Protein AF-A0A9P6CYE8-F1 (afdb_monomer)

Structure (mmCIF, N/CA/C/O backbone):
data_AF-A0A9P6CYE8-F1
#
_entry.id   AF-A0A9P6CYE8-F1
#
loop_
_atom_site.group_PDB
_atom_site.id
_atom_site.type_symbol
_atom_site.label_atom_id
_atom_site.label_alt_id
_atom_site.label_comp_id
_atom_site.label_asym_id
_atom_site.label_entity_id
_atom_site.label_seq_id
_atom_site.pdbx_PDB_ins_code
_atom_site.Cartn_x
_atom_site.Cartn_y
_atom_site.Cartn_z
_atom_site.occupancy
_atom_site.B_iso_or_equiv
_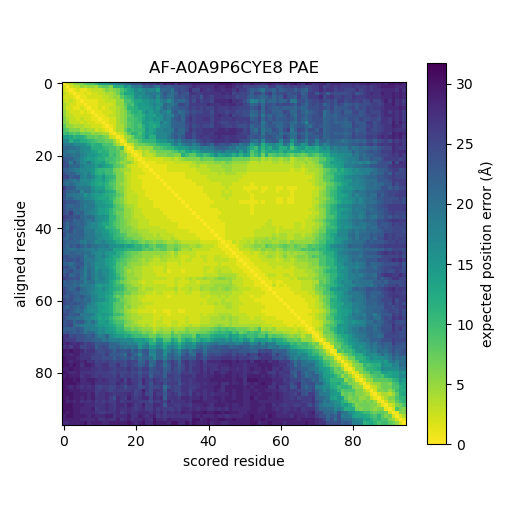atom_site.auth_seq_id
_atom_site.auth_comp_id
_atom_site.auth_asym_id
_atom_site.auth_atom_id
_atom_site.pdbx_PDB_model_num
ATOM 1 N N . GLU A 1 1 ? -32.137 -13.611 30.271 1.00 56.00 1 GLU A N 1
ATOM 2 C CA . GLU A 1 1 ? -31.784 -12.184 30.053 1.00 56.00 1 GLU A CA 1
ATOM 3 C C . GLU A 1 1 ? -30.286 -11.895 29.942 1.00 56.00 1 GLU A C 1
ATOM 5 O O . GLU A 1 1 ? -29.911 -11.131 29.058 1.00 56.00 1 GLU A O 1
ATOM 10 N N . ALA A 1 2 ? -29.421 -12.528 30.745 1.00 70.12 2 ALA A N 1
ATOM 11 C CA . ALA A 1 2 ? -27.970 -12.278 30.759 1.00 70.12 2 ALA A CA 1
ATOM 12 C C . ALA A 1 2 ? -27.265 -12.388 29.386 1.00 70.12 2 ALA A C 1
ATOM 14 O O . ALA A 1 2 ? -26.413 -11.565 29.060 1.00 70.12 2 ALA A O 1
ATOM 15 N N . HIS A 1 3 ? -27.664 -13.341 28.536 1.00 64.62 3 HIS A N 1
ATOM 16 C CA . HIS A 1 3 ? -27.075 -13.510 27.200 1.00 64.62 3 HIS A CA 1
ATOM 17 C C . HIS A 1 3 ? -27.323 -12.299 26.282 1.00 64.62 3 HIS A C 1
ATOM 19 O O . HIS A 1 3 ? -26.423 -11.874 25.555 1.00 64.62 3 HIS A O 1
ATOM 25 N N . ARG A 1 4 ? -28.525 -11.709 26.319 1.00 68.19 4 ARG A N 1
ATOM 26 C CA . ARG A 1 4 ? -28.851 -10.533 25.493 1.00 68.19 4 ARG A CA 1
ATOM 27 C C . ARG A 1 4 ? -28.059 -9.307 25.940 1.00 68.19 4 ARG A C 1
ATOM 29 O O . ARG A 1 4 ? -27.609 -8.537 25.099 1.00 68.19 4 ARG A O 1
ATOM 36 N N . ASN A 1 5 ? -27.831 -9.167 27.245 1.00 76.62 5 ASN A N 1
ATOM 37 C CA . ASN A 1 5 ? -26.982 -8.104 27.778 1.00 76.62 5 ASN A CA 1
ATOM 38 C C . ASN A 1 5 ? -25.509 -8.303 27.401 1.00 76.62 5 ASN A C 1
ATOM 40 O O . ASN A 1 5 ? -24.856 -7.326 27.048 1.00 76.62 5 ASN A O 1
ATOM 44 N N . ARG A 1 6 ? -25.011 -9.549 27.375 1.00 73.94 6 ARG A N 1
ATOM 45 C CA . ARG A 1 6 ? -23.650 -9.858 26.904 1.00 73.94 6 ARG A CA 1
ATOM 46 C C . ARG A 1 6 ? -23.437 -9.439 25.449 1.00 73.94 6 ARG A C 1
ATOM 48 O O . ARG A 1 6 ? -22.458 -8.765 25.155 1.00 73.94 6 ARG A O 1
ATOM 55 N N . LEU A 1 7 ? -24.368 -9.794 24.561 1.00 69.69 7 LEU A N 1
ATOM 56 C CA . LEU A 1 7 ? -24.286 -9.443 23.137 1.00 69.69 7 LEU A CA 1
ATOM 57 C C . LEU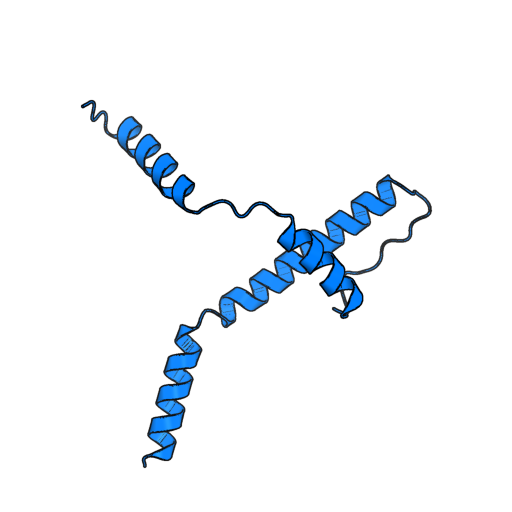 A 1 7 ? -24.319 -7.926 22.916 1.00 69.69 7 LEU A C 1
ATOM 59 O O . LEU A 1 7 ? -23.486 -7.401 22.188 1.00 69.69 7 LEU A O 1
ATOM 63 N N . LYS A 1 8 ? -25.202 -7.208 23.620 1.00 74.12 8 LYS A N 1
ATOM 64 C CA . LYS A 1 8 ? -25.254 -5.738 23.559 1.00 74.12 8 LYS A CA 1
ATOM 65 C C . LYS A 1 8 ? -23.981 -5.071 24.086 1.00 74.12 8 LYS A C 1
ATOM 67 O O . LYS A 1 8 ? -23.619 -3.998 23.613 1.00 74.12 8 LYS A O 1
ATOM 72 N N . LEU A 1 9 ? -23.318 -5.666 25.081 1.00 71.0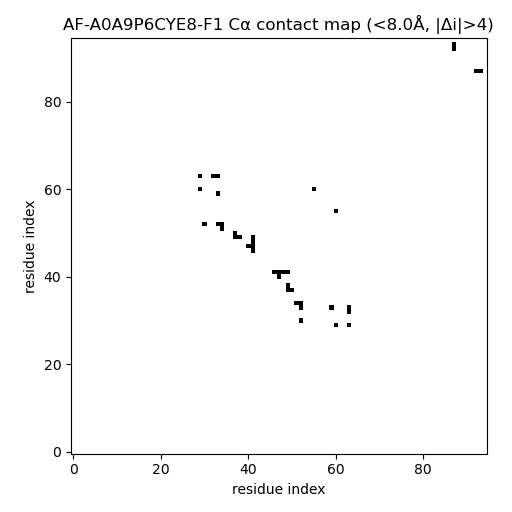0 9 LEU A N 1
ATOM 73 C CA . LEU A 1 9 ? -22.035 -5.166 25.578 1.00 71.00 9 LEU A CA 1
ATOM 74 C C . LEU A 1 9 ? -20.922 -5.388 24.548 1.00 71.00 9 LEU A C 1
ATOM 76 O O . LEU A 1 9 ? -20.090 -4.509 24.357 1.00 71.00 9 LEU A O 1
ATOM 80 N N . GLN A 1 10 ? -20.945 -6.535 23.869 1.00 64.50 10 GLN A N 1
ATOM 81 C CA . GLN A 1 10 ? -19.972 -6.890 22.843 1.00 64.50 10 GLN A CA 1
ATOM 82 C C . GLN A 1 10 ? -20.113 -6.011 21.596 1.00 64.50 10 GLN A C 1
ATOM 84 O O . GLN A 1 10 ? -19.136 -5.405 21.182 1.00 64.50 10 GLN A O 1
ATOM 89 N N . GLU A 1 11 ? -21.334 -5.790 21.100 1.00 64.81 11 GLU A N 1
ATOM 90 C CA . GLU A 1 11 ? -21.592 -4.835 20.010 1.00 64.81 11 GLU A CA 1
ATOM 91 C C . GLU A 1 11 ? -21.151 -3.407 20.359 1.00 64.81 11 GLU A C 1
ATOM 93 O O . GLU A 1 11 ? -20.621 -2.696 19.508 1.00 64.81 11 GLU A O 1
ATOM 98 N N . LYS A 1 12 ? -21.337 -2.972 21.613 1.00 63.72 12 LYS A N 1
ATOM 99 C CA . LYS A 1 12 ? -20.841 -1.667 22.082 1.00 63.72 12 LYS A CA 1
ATOM 100 C C . LYS A 1 12 ? -19.315 -1.615 22.155 1.00 63.72 12 LYS A C 1
ATOM 102 O O . LYS A 1 12 ? -18.740 -0.577 21.843 1.00 63.72 12 LYS A O 1
ATOM 107 N N . GLN A 1 13 ? -18.668 -2.705 22.566 1.00 61.31 13 GLN A N 1
ATOM 108 C CA . GLN A 1 13 ? -17.208 -2.805 22.573 1.00 61.31 13 GLN A CA 1
ATOM 109 C C . GLN A 1 13 ? -16.633 -2.857 21.157 1.00 61.31 13 GLN A C 1
ATOM 111 O O . GLN A 1 13 ? -15.568 -2.297 20.927 1.00 61.31 13 GLN A O 1
ATOM 116 N N . ASP A 1 14 ? -17.329 -3.479 20.210 1.00 58.91 14 ASP A N 1
ATOM 117 C CA . ASP A 1 14 ? -16.870 -3.607 18.829 1.00 58.91 14 ASP A CA 1
ATOM 118 C C . ASP A 1 14 ? -17.106 -2.318 18.023 1.00 58.91 14 ASP A C 1
ATOM 120 O O . ASP A 1 14 ? -16.204 -1.885 17.307 1.00 58.91 14 ASP A O 1
ATOM 124 N N . LYS A 1 15 ? -18.217 -1.599 18.258 1.00 59.47 15 LYS A N 1
ATOM 125 C CA . LYS A 1 15 ? -18.460 -0.249 17.702 1.00 59.47 15 LYS A CA 1
ATOM 126 C C . LYS A 1 15 ? -17.427 0.805 18.119 1.00 59.47 15 LYS A C 1
ATOM 128 O O . LYS A 1 15 ? -17.301 1.829 17.459 1.00 59.47 15 LYS A O 1
ATOM 133 N N . GLY A 1 16 ? -16.706 0.582 19.217 1.00 56.34 16 GLY A N 1
ATOM 134 C CA . GLY A 1 16 ? -15.688 1.501 19.735 1.00 56.34 16 GLY A CA 1
ATOM 135 C C . GLY A 1 16 ? -14.262 1.235 19.243 1.00 56.34 16 GLY A C 1
ATOM 136 O O . GLY A 1 16 ? -13.360 1.985 19.606 1.00 56.34 16 GLY A O 1
ATOM 137 N N . LYS A 1 17 ? -14.019 0.178 18.452 1.00 59.34 17 LYS A N 1
ATOM 138 C CA . LYS A 1 17 ? -12.653 -0.271 18.117 1.00 59.34 17 LYS A CA 1
ATOM 139 C C . LYS A 1 17 ? -12.023 0.403 16.894 1.00 59.34 17 LYS A C 1
ATOM 141 O O . LYS A 1 17 ? -10.875 0.105 16.584 1.00 59.34 17 LYS A O 1
ATOM 146 N N . GLY A 1 18 ? -12.727 1.300 16.197 1.00 62.00 18 GLY A N 1
ATOM 147 C CA . GLY A 1 18 ? -12.177 2.042 15.046 1.00 62.00 18 GLY A CA 1
ATOM 148 C C . GLY A 1 18 ? -11.769 1.163 13.853 1.00 62.00 18 GLY A C 1
ATOM 149 O O . GLY A 1 18 ? -11.182 1.649 12.890 1.00 62.00 18 GLY A O 1
ATOM 150 N N . THR A 1 19 ? -12.084 -0.132 13.900 1.00 64.12 19 THR A N 1
ATOM 151 C CA . THR A 1 19 ? -11.758 -1.128 12.876 1.00 64.12 19 THR A CA 1
ATOM 152 C C . THR A 1 19 ? -12.501 -0.863 11.572 1.00 64.12 19 THR A C 1
ATOM 154 O O . THR A 1 19 ? -11.922 -1.024 10.501 1.00 64.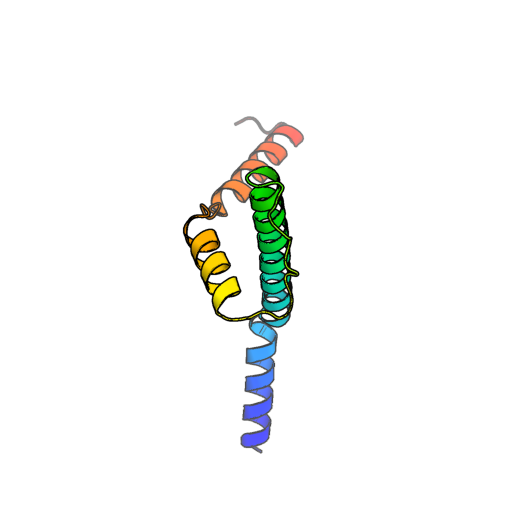12 19 THR A O 1
ATOM 157 N N . GLU A 1 20 ? -13.743 -0.383 11.654 1.00 65.81 20 GLU A N 1
ATOM 158 C CA . GLU A 1 20 ? -14.557 0.007 10.494 1.00 65.81 20 GLU A CA 1
ATOM 159 C C . GLU A 1 20 ? -13.907 1.121 9.661 1.00 65.81 20 GLU A C 1
ATOM 161 O O . GLU A 1 20 ? -14.049 1.132 8.443 1.00 65.81 20 GLU A O 1
ATOM 166 N N . GLU A 1 21 ? -13.142 2.020 10.286 1.00 71.19 21 GLU A N 1
ATOM 167 C CA . GLU A 1 21 ? -12.396 3.071 9.584 1.00 71.19 21 GLU A CA 1
ATOM 168 C C . GLU A 1 21 ? -10.969 2.624 9.222 1.00 71.19 21 GLU A C 1
ATOM 170 O O . GLU A 1 21 ? -10.428 2.983 8.171 1.00 71.19 21 GLU A O 1
ATOM 175 N N . ALA A 1 22 ? -10.350 1.805 10.076 1.00 75.31 22 ALA A N 1
ATOM 176 C CA . ALA A 1 22 ? -8.985 1.335 9.882 1.00 75.31 22 ALA A CA 1
ATOM 177 C C . ALA A 1 22 ? -8.862 0.365 8.699 1.00 75.31 22 ALA A C 1
ATOM 179 O O . ALA A 1 22 ? -7.936 0.502 7.901 1.00 75.31 22 ALA A O 1
ATOM 180 N N . TYR A 1 23 ? -9.787 -0.588 8.532 1.00 81.31 23 TYR A N 1
ATOM 181 C CA . TYR A 1 23 ? -9.694 -1.571 7.447 1.00 81.31 23 TYR A CA 1
ATOM 182 C C . TYR A 1 23 ? -9.729 -0.932 6.049 1.00 81.31 23 TYR A C 1
ATOM 184 O O . TYR A 1 23 ? -8.818 -1.215 5.266 1.00 81.31 23 TYR A O 1
ATOM 192 N N . PRO A 1 24 ? -10.674 -0.025 5.720 1.00 86.38 24 PRO A N 1
ATOM 193 C CA . PRO A 1 24 ? -10.647 0.694 4.447 1.00 86.38 24 PRO A CA 1
ATOM 194 C C . PRO A 1 24 ? -9.351 1.477 4.234 1.00 86.38 24 PRO A C 1
ATOM 196 O O . PRO A 1 24 ? -8.811 1.492 3.129 1.00 86.38 24 PRO A O 1
ATOM 199 N N . ARG A 1 25 ? -8.814 2.089 5.298 1.00 85.75 25 ARG A N 1
ATOM 200 C CA . ARG A 1 25 ? -7.544 2.820 5.242 1.00 85.75 25 ARG A CA 1
ATOM 201 C C . ARG A 1 25 ? -6.373 1.899 4.898 1.00 85.75 25 ARG A C 1
ATOM 203 O O . ARG A 1 25 ? -5.572 2.243 4.038 1.00 85.75 25 ARG A O 1
ATOM 210 N N . HIS A 1 26 ? -6.281 0.727 5.524 1.00 88.12 26 HIS A N 1
ATOM 211 C CA . HIS A 1 26 ? -5.220 -0.241 5.233 1.00 88.12 26 HIS A CA 1
ATOM 212 C C . HIS A 1 26 ? -5.305 -0.783 3.805 1.00 88.12 26 HIS A C 1
ATOM 214 O O . HIS A 1 26 ? -4.280 -0.878 3.134 1.00 88.12 26 HIS A O 1
ATOM 220 N N . VAL A 1 27 ? -6.515 -1.075 3.315 1.00 89.62 27 VAL A N 1
ATOM 221 C CA . VAL A 1 27 ? -6.720 -1.508 1.925 1.00 89.62 27 VAL A CA 1
ATOM 222 C C . VAL A 1 27 ? -6.304 -0.410 0.949 1.00 89.62 27 VAL A C 1
ATOM 224 O O . VAL A 1 27 ? -5.582 -0.689 -0.005 1.00 89.62 27 VAL A O 1
ATOM 227 N N . LYS A 1 28 ? -6.694 0.844 1.208 1.00 91.50 28 LYS A N 1
ATOM 228 C CA . LYS A 1 28 ? -6.287 1.991 0.391 1.00 91.50 28 LYS A CA 1
ATOM 229 C C . LYS A 1 28 ? -4.763 2.129 0.336 1.00 91.50 28 LYS A C 1
ATOM 231 O O . LYS A 1 28 ? -4.210 2.200 -0.756 1.00 91.50 28 LYS A O 1
ATOM 236 N N . ASN A 1 29 ? -4.094 2.089 1.488 1.00 91.38 29 ASN A N 1
ATOM 237 C CA . ASN A 1 29 ? -2.635 2.191 1.562 1.00 91.38 29 ASN A CA 1
ATOM 238 C C . ASN A 1 29 ? -1.940 1.056 0.795 1.00 91.38 29 ASN A C 1
ATOM 240 O O . ASN A 1 29 ? -0.962 1.305 0.099 1.00 91.38 29 ASN A O 1
ATOM 244 N N . TYR A 1 30 ? -2.453 -0.174 0.895 1.00 94.50 30 TYR A N 1
ATOM 245 C CA . TYR A 1 30 ? -1.935 -1.312 0.135 1.00 94.50 30 TYR A CA 1
ATOM 246 C C . TYR A 1 30 ? -2.059 -1.090 -1.380 1.00 94.50 30 TYR A C 1
ATOM 248 O O . TYR A 1 30 ? -1.101 -1.329 -2.110 1.00 94.50 30 TYR A O 1
ATOM 256 N N . VAL A 1 31 ? -3.216 -0.616 -1.859 1.00 94.81 31 VAL A N 1
ATOM 257 C CA . VAL A 1 31 ? -3.438 -0.365 -3.294 1.00 94.81 31 VAL A CA 1
ATOM 258 C C . VAL A 1 31 ? -2.523 0.747 -3.808 1.00 94.81 31 VAL A C 1
ATOM 260 O O . VAL A 1 31 ? -1.937 0.604 -4.879 1.00 94.81 31 VAL A O 1
ATOM 263 N N . GLU A 1 32 ? -2.376 1.832 -3.047 1.00 94.00 32 GLU A N 1
ATOM 264 C CA . GLU A 1 32 ? -1.470 2.935 -3.385 1.00 94.00 32 GLU A CA 1
ATOM 265 C C . GLU A 1 32 ? -0.016 2.457 -3.457 1.00 94.00 32 GLU A C 1
ATOM 267 O O . GLU A 1 32 ? 0.639 2.668 -4.477 1.00 94.00 32 GLU A O 1
ATOM 272 N N . PHE A 1 33 ? 0.452 1.734 -2.433 1.00 94.81 33 PHE A N 1
ATOM 273 C CA . PHE A 1 33 ? 1.777 1.113 -2.428 1.00 94.81 33 PHE A CA 1
ATOM 274 C C . PHE A 1 33 ? 1.988 0.213 -3.648 1.00 94.81 33 PHE A C 1
ATOM 276 O O . PHE A 1 33 ? 3.005 0.329 -4.330 1.00 94.81 33 PHE A O 1
ATOM 283 N N . TRP A 1 34 ? 1.025 -0.667 -3.938 1.00 95.88 34 TRP A N 1
ATOM 284 C CA . TRP A 1 34 ? 1.153 -1.622 -5.031 1.00 95.88 34 TRP A CA 1
ATOM 285 C C . TRP A 1 34 ? 1.288 -0.907 -6.371 1.00 95.88 34 TRP A C 1
ATOM 287 O O . TRP A 1 34 ? 2.173 -1.234 -7.153 1.00 95.88 34 TRP A O 1
ATOM 297 N N . ASN A 1 35 ? 0.454 0.102 -6.627 1.00 94.81 35 ASN A N 1
ATOM 298 C CA . ASN A 1 35 ? 0.526 0.863 -7.869 1.00 94.81 35 ASN A CA 1
ATOM 299 C C . ASN A 1 35 ? 1.890 1.539 -8.032 1.00 94.81 35 ASN A C 1
ATOM 301 O O . ASN A 1 35 ? 2.497 1.385 -9.088 1.00 94.81 35 ASN A O 1
ATOM 305 N N . SER A 1 36 ? 2.397 2.191 -6.981 1.00 93.81 36 SER A N 1
ATOM 306 C CA . SER A 1 36 ? 3.716 2.828 -7.006 1.00 93.81 36 SER A CA 1
ATOM 307 C C . SER A 1 36 ? 4.862 1.831 -7.197 1.00 93.81 36 SER A C 1
ATOM 309 O O . SER A 1 36 ? 5.790 2.120 -7.946 1.00 93.81 36 SER A O 1
ATOM 311 N N . ASP A 1 37 ? 4.812 0.648 -6.575 1.00 94.06 37 ASP A N 1
ATOM 312 C CA . ASP A 1 37 ? 5.830 -0.389 -6.799 1.00 94.06 37 ASP A CA 1
ATOM 313 C C . ASP A 1 37 ? 5.788 -0.928 -8.237 1.00 94.06 37 ASP A C 1
ATOM 315 O O . ASP A 1 37 ? 6.834 -1.129 -8.849 1.00 94.06 37 ASP A O 1
ATOM 319 N N . GLN A 1 38 ? 4.594 -1.124 -8.806 1.00 94.75 38 GLN A N 1
ATOM 320 C CA . GLN A 1 38 ? 4.451 -1.555 -10.200 1.00 94.75 38 GLN A CA 1
ATOM 321 C C . GLN A 1 38 ? 4.922 -0.488 -11.195 1.00 94.75 38 GLN A C 1
ATOM 323 O O . GLN A 1 38 ? 5.520 -0.848 -12.205 1.00 94.75 38 GLN A O 1
ATOM 328 N N . ASP A 1 39 ? 4.661 0.793 -10.919 1.00 94.12 39 ASP A N 1
ATOM 329 C CA . ASP A 1 39 ? 5.151 1.907 -11.739 1.00 94.12 39 ASP A CA 1
ATOM 330 C C . ASP A 1 39 ? 6.683 1.963 -11.699 1.00 94.12 39 ASP A C 1
ATOM 332 O O . ASP A 1 39 ? 7.321 1.937 -12.748 1.00 94.12 39 ASP A O 1
ATOM 336 N N . ARG A 1 40 ? 7.284 1.889 -10.503 1.00 94.44 40 ARG A N 1
ATOM 337 C CA . ARG A 1 40 ? 8.744 1.849 -10.329 1.00 94.44 40 ARG A CA 1
ATOM 338 C C . ARG A 1 40 ? 9.391 0.686 -11.090 1.00 94.44 40 ARG A C 1
ATOM 340 O O . ARG A 1 40 ? 10.400 0.873 -11.760 1.00 94.44 40 ARG A O 1
ATOM 347 N N . ARG A 1 41 ? 8.814 -0.519 -11.019 1.00 94.06 41 ARG A N 1
ATOM 348 C CA . ARG A 1 41 ? 9.336 -1.690 -11.750 1.00 94.06 41 ARG A CA 1
ATOM 349 C C . ARG A 1 41 ? 9.227 -1.535 -13.264 1.00 94.06 41 ARG A C 1
ATOM 351 O O . ARG A 1 41 ? 10.123 -1.980 -13.967 1.00 94.06 41 ARG A O 1
ATOM 358 N N . ALA A 1 42 ? 8.155 -0.916 -13.756 1.00 93.88 42 ALA A N 1
ATOM 359 C CA . ALA A 1 42 ? 7.987 -0.640 -15.181 1.00 93.88 42 ALA A CA 1
ATOM 360 C C . ALA A 1 42 ? 8.943 0.457 -15.688 1.00 93.88 42 ALA A C 1
ATOM 362 O O . ALA A 1 42 ? 9.341 0.431 -16.850 1.00 93.88 42 ALA A O 1
ATOM 363 N N . GLU A 1 43 ? 9.322 1.410 -14.830 1.00 93.75 43 GLU A N 1
ATOM 364 C CA . GLU A 1 43 ? 10.360 2.403 -15.135 1.00 93.75 43 GLU A CA 1
ATOM 365 C C . GLU A 1 43 ? 11.760 1.775 -15.189 1.00 93.75 43 GLU A C 1
ATOM 367 O O . GLU A 1 43 ? 12.551 2.109 -16.070 1.00 93.75 43 GLU A O 1
ATOM 372 N N . GLU A 1 44 ? 12.066 0.862 -14.264 1.00 95.19 44 GLU A N 1
ATOM 373 C CA . GLU A 1 44 ? 13.353 0.156 -14.206 1.00 95.19 44 GLU A CA 1
ATOM 374 C C . GLU A 1 44 ? 13.511 -0.875 -15.334 1.00 95.19 44 GLU A C 1
ATOM 376 O O . GLU A 1 44 ? 14.604 -1.035 -15.880 1.00 95.19 44 GLU A O 1
ATOM 381 N N . ASP A 1 45 ? 12.426 -1.559 -15.700 1.00 94.38 45 ASP A N 1
ATOM 382 C CA . ASP A 1 45 ? 12.388 -2.564 -16.757 1.00 94.38 45 ASP A CA 1
ATOM 383 C C . ASP A 1 45 ? 11.180 -2.328 -17.683 1.00 94.38 45 ASP A C 1
ATOM 385 O O . ASP A 1 45 ? 10.054 -2.710 -17.352 1.00 94.38 45 ASP A O 1
ATOM 389 N N . PRO A 1 46 ? 11.394 -1.770 -18.890 1.00 90.81 46 PRO A N 1
ATOM 390 C CA . PRO A 1 46 ? 10.325 -1.547 -19.864 1.00 90.81 46 PRO A CA 1
ATOM 391 C C . PRO A 1 46 ? 9.620 -2.823 -20.351 1.00 90.81 46 PRO A C 1
ATOM 393 O O . PRO A 1 46 ? 8.553 -2.734 -20.960 1.00 90.81 46 PRO A O 1
ATOM 396 N N . SER A 1 47 ? 10.205 -4.007 -20.133 1.00 93.12 47 SER A N 1
ATOM 397 C CA . SER A 1 47 ? 9.577 -5.294 -20.450 1.00 93.12 47 SER A CA 1
ATOM 398 C C . SER A 1 47 ? 8.674 -5.817 -19.326 1.00 93.12 47 SER A C 1
ATOM 400 O O . SER A 1 47 ? 7.931 -6.785 -19.523 1.00 93.12 47 SER A O 1
ATOM 402 N N . PHE A 1 48 ? 8.688 -5.162 -18.161 1.00 93.25 48 PHE A N 1
ATOM 403 C CA . PHE A 1 48 ? 7.887 -5.539 -17.011 1.00 93.25 48 PHE A CA 1
ATOM 404 C C . PHE A 1 48 ? 6.397 -5.269 -17.251 1.00 93.25 48 PHE A C 1
ATOM 406 O O . PHE A 1 48 ? 5.952 -4.140 -17.470 1.00 93.25 48 PHE A O 1
ATOM 413 N N . VAL A 1 49 ? 5.589 -6.324 -17.149 1.00 93.44 49 VAL A N 1
ATOM 414 C CA . VAL A 1 49 ? 4.132 -6.221 -17.262 1.00 93.44 49 VAL A CA 1
ATOM 415 C C . VAL A 1 49 ? 3.537 -5.936 -15.889 1.00 93.44 49 VAL A C 1
ATOM 417 O O . VAL A 1 49 ? 3.618 -6.756 -14.974 1.00 93.44 49 VAL A O 1
ATOM 420 N N . ARG A 1 50 ? 2.879 -4.781 -15.761 1.00 93.31 50 ARG A N 1
ATOM 421 C CA . ARG A 1 50 ? 2.186 -4.390 -14.530 1.00 93.31 50 ARG A CA 1
ATOM 422 C C . ARG A 1 50 ? 1.110 -5.400 -14.155 1.00 93.31 50 ARG A C 1
ATOM 424 O O . ARG A 1 50 ? 0.290 -5.803 -14.978 1.00 93.31 50 ARG A O 1
ATOM 431 N N . THR A 1 51 ? 1.056 -5.727 -12.871 1.00 93.00 51 THR A N 1
ATOM 432 C CA . THR A 1 51 ? 0.037 -6.613 -12.306 1.00 93.00 51 THR A CA 1
ATOM 433 C C . THR A 1 51 ? -0.958 -5.834 -11.442 1.00 93.00 51 THR A C 1
ATOM 435 O O . THR A 1 51 ? -0.562 -4.931 -10.699 1.00 93.00 51 THR A O 1
ATOM 438 N N . PRO A 1 52 ? -2.262 -6.163 -11.492 1.00 93.06 52 PRO A N 1
ATOM 439 C CA . PRO A 1 52 ? -3.265 -5.473 -10.688 1.00 93.06 52 PRO A CA 1
ATOM 440 C C . PRO A 1 52 ? -3.087 -5.759 -9.188 1.00 93.06 52 PRO A C 1
ATOM 442 O O . PRO A 1 52 ? -2.666 -6.848 -8.789 1.00 93.06 52 PRO A O 1
ATOM 445 N N . ALA A 1 53 ? -3.466 -4.798 -8.340 1.00 91.31 53 ALA A N 1
ATOM 446 C CA . ALA A 1 53 ? -3.391 -4.930 -6.879 1.00 91.31 53 ALA A CA 1
ATOM 447 C C . ALA A 1 53 ? -4.310 -6.033 -6.326 1.00 91.31 53 ALA A C 1
ATOM 449 O O . ALA A 1 53 ? -3.987 -6.671 -5.321 1.00 91.31 53 ALA A O 1
ATOM 450 N N . HIS A 1 54 ? -5.428 -6.290 -7.009 1.00 92.25 54 HIS A N 1
ATOM 451 C CA . HIS A 1 54 ? -6.362 -7.369 -6.702 1.00 92.25 54 HIS A CA 1
ATOM 452 C C . HIS A 1 54 ? -6.110 -8.597 -7.597 1.00 92.25 54 HIS A C 1
ATOM 454 O O . HIS A 1 54 ? -5.737 -8.428 -8.757 1.00 92.25 54 HIS A O 1
ATOM 460 N N . PRO A 1 55 ? -6.328 -9.827 -7.098 1.00 94.75 55 PRO A N 1
ATOM 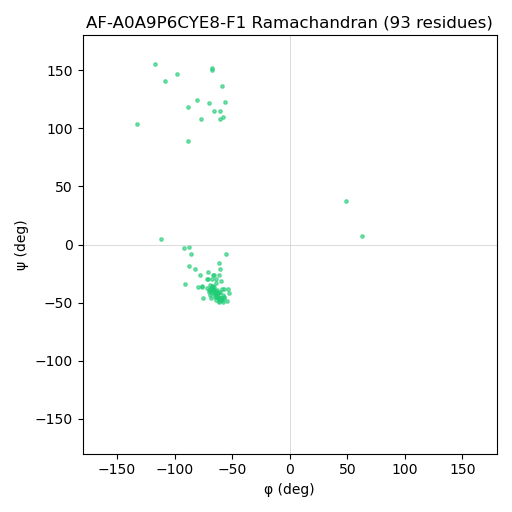461 C CA . PRO A 1 55 ? -6.723 -10.166 -5.728 1.00 94.75 55 PRO A CA 1
ATOM 462 C C . PRO A 1 55 ? -5.616 -9.868 -4.702 1.00 94.75 55 PRO A C 1
ATOM 464 O O . PRO A 1 55 ? -4.428 -9.883 -5.034 1.00 94.75 55 PRO A O 1
ATOM 467 N N . ILE A 1 56 ? -6.031 -9.586 -3.461 1.00 89.69 56 ILE A N 1
ATOM 468 C CA . ILE A 1 56 ? -5.118 -9.412 -2.325 1.00 89.69 56 ILE A CA 1
ATOM 469 C C . ILE A 1 56 ? -4.678 -10.810 -1.892 1.00 89.69 56 ILE A C 1
ATOM 471 O O . ILE A 1 56 ? -5.475 -11.572 -1.348 1.00 89.69 56 ILE A O 1
ATOM 475 N N . ILE A 1 57 ? -3.425 -11.148 -2.179 1.00 94.31 57 ILE A N 1
ATOM 476 C CA . ILE A 1 57 ? -2.819 -12.447 -1.863 1.00 94.31 57 ILE A CA 1
ATOM 477 C C . ILE A 1 57 ? -1.659 -12.259 -0.888 1.00 94.31 57 ILE A C 1
ATOM 479 O O . ILE A 1 57 ? -1.048 -11.189 -0.848 1.00 94.31 57 ILE A O 1
ATOM 483 N N . GLY A 1 58 ? -1.341 -13.310 -0.128 1.00 93.62 58 GLY A N 1
ATOM 484 C CA . GLY A 1 58 ? -0.318 -13.264 0.921 1.00 93.62 58 GLY A CA 1
ATOM 485 C C . GLY A 1 58 ? 1.030 -12.735 0.432 1.00 93.62 58 GLY A C 1
ATOM 486 O O . GLY A 1 58 ? 1.612 -11.882 1.084 1.00 93.62 58 GLY A O 1
ATOM 487 N N . GLU A 1 59 ? 1.475 -13.148 -0.756 1.00 93.31 59 GLU A N 1
ATOM 488 C CA . GLU A 1 59 ? 2.751 -12.717 -1.346 1.00 93.31 59 GLU A CA 1
ATOM 489 C C . GLU A 1 59 ? 2.839 -11.195 -1.535 1.00 93.31 59 GLU A C 1
ATOM 491 O O . GLU A 1 59 ? 3.808 -10.567 -1.110 1.00 93.31 59 GLU A O 1
ATOM 496 N N . LYS A 1 60 ? 1.797 -10.579 -2.108 1.00 93.69 60 LYS A N 1
ATOM 497 C CA . LYS A 1 60 ? 1.738 -9.123 -2.315 1.00 93.69 60 LYS A CA 1
ATOM 498 C C . LYS A 1 60 ? 1.671 -8.369 -0.989 1.00 93.69 60 LYS A C 1
ATOM 500 O O . LYS A 1 60 ? 2.281 -7.313 -0.837 1.00 93.69 60 LYS A O 1
ATOM 505 N N . VAL A 1 61 ? 0.931 -8.917 -0.023 1.00 93.62 61 VAL A N 1
ATOM 506 C CA . VAL A 1 61 ? 0.802 -8.331 1.316 1.00 93.62 61 VAL A CA 1
ATOM 507 C C . VAL A 1 61 ? 2.125 -8.398 2.073 1.00 93.62 61 VAL A C 1
ATOM 509 O O . VAL A 1 61 ? 2.470 -7.428 2.736 1.00 93.62 61 VAL A O 1
ATOM 512 N N . SER A 1 62 ? 2.895 -9.479 1.947 1.00 94.38 62 SER A N 1
ATOM 513 C CA . SER A 1 62 ? 4.216 -9.588 2.576 1.00 94.38 62 SER A CA 1
ATOM 514 C C . SER A 1 62 ? 5.156 -8.469 2.120 1.00 94.38 62 SER A C 1
ATOM 516 O O . SER A 1 62 ? 5.779 -7.830 2.964 1.00 94.38 62 SER A O 1
ATOM 518 N N . LEU A 1 63 ? 5.178 -8.162 0.816 1.00 93.19 63 LEU A N 1
ATOM 519 C CA . LEU A 1 63 ? 5.957 -7.042 0.268 1.00 93.19 63 LEU A CA 1
ATOM 520 C C . LEU A 1 63 ? 5.490 -5.688 0.824 1.00 93.19 63 LEU A C 1
ATOM 522 O O . LEU A 1 63 ? 6.302 -4.835 1.178 1.00 93.19 63 LEU A O 1
ATOM 526 N N . PHE A 1 64 ? 4.175 -5.495 0.939 1.00 93.19 64 PHE A N 1
ATOM 527 C CA . PHE A 1 64 ? 3.610 -4.287 1.539 1.00 93.19 64 PHE A CA 1
ATOM 528 C C . PHE A 1 64 ? 3.974 -4.142 3.022 1.00 93.19 64 PHE A C 1
ATOM 530 O O . PHE A 1 64 ? 4.308 -3.048 3.472 1.00 93.19 64 PHE A O 1
ATOM 537 N N . LEU A 1 65 ? 3.934 -5.232 3.791 1.00 92.50 65 LEU A N 1
ATOM 538 C CA . LEU A 1 65 ? 4.298 -5.208 5.206 1.00 92.50 65 LEU A CA 1
ATOM 539 C C . LEU A 1 65 ? 5.779 -4.880 5.394 1.00 92.50 65 LEU A C 1
ATOM 541 O O . LEU A 1 65 ? 6.102 -4.060 6.249 1.00 92.50 65 LEU A O 1
ATOM 545 N N . GLU A 1 66 ? 6.663 -5.454 4.576 1.00 92.06 66 GLU A N 1
ATOM 546 C CA . GLU A 1 66 ? 8.088 -5.111 4.573 1.00 92.06 66 GLU A CA 1
ATOM 547 C C . GLU A 1 66 ? 8.292 -3.609 4.313 1.00 92.06 66 GLU A C 1
ATOM 549 O O . GLU A 1 66 ? 8.978 -2.927 5.080 1.00 92.06 66 GLU A O 1
ATOM 554 N N . HIS A 1 67 ? 7.597 -3.051 3.320 1.00 89.12 67 HIS A N 1
ATOM 555 C CA . HIS A 1 67 ? 7.605 -1.613 3.056 1.00 89.12 67 HIS A CA 1
ATOM 556 C C . HIS A 1 67 ? 7.098 -0.781 4.249 1.00 89.12 67 HIS A C 1
ATOM 558 O O . HIS A 1 67 ? 7.744 0.181 4.663 1.00 89.12 67 HIS A O 1
ATOM 564 N N . GLU A 1 68 ? 5.980 -1.161 4.868 1.00 87.00 68 GLU A N 1
ATOM 565 C CA . GLU A 1 68 ? 5.443 -0.443 6.031 1.00 87.00 68 GLU A CA 1
ATOM 566 C C . GLU A 1 68 ? 6.356 -0.533 7.265 1.00 87.00 68 GLU A C 1
ATOM 568 O O . GLU A 1 68 ? 6.353 0.386 8.086 1.00 87.00 68 GLU A O 1
ATOM 573 N N . THR A 1 69 ? 7.176 -1.585 7.401 1.00 84.44 69 THR A N 1
ATOM 574 C CA . THR A 1 69 ? 8.175 -1.660 8.485 1.00 84.44 69 THR A CA 1
ATOM 575 C C . THR A 1 69 ? 9.351 -0.705 8.298 1.00 84.44 69 THR A C 1
ATOM 577 O O . THR A 1 69 ? 9.915 -0.240 9.287 1.00 84.44 69 THR A O 1
ATOM 580 N N . THR A 1 70 ? 9.708 -0.382 7.052 1.00 82.81 70 THR A N 1
ATOM 581 C CA . THR A 1 70 ? 10.817 0.536 6.739 1.00 82.81 70 THR A CA 1
ATOM 582 C C . THR A 1 70 ? 10.372 1.997 6.705 1.00 82.81 70 THR A C 1
ATOM 584 O O . THR A 1 70 ? 11.186 2.911 6.858 1.00 82.81 70 THR A O 1
ATOM 587 N N . ARG A 1 71 ? 9.064 2.241 6.572 1.00 75.12 71 ARG A N 1
ATOM 588 C CA . ARG A 1 71 ? 8.479 3.577 6.621 1.00 75.12 71 ARG A CA 1
ATOM 589 C C . ARG A 1 71 ? 8.639 4.188 8.016 1.00 75.12 71 ARG A C 1
ATOM 591 O O . ARG A 1 71 ? 8.035 3.747 8.993 1.00 75.12 71 ARG A O 1
ATOM 598 N N . GLY A 1 72 ? 9.412 5.270 8.108 1.00 69.44 72 GLY A N 1
ATOM 599 C CA . GLY A 1 72 ? 9.530 6.053 9.336 1.00 69.4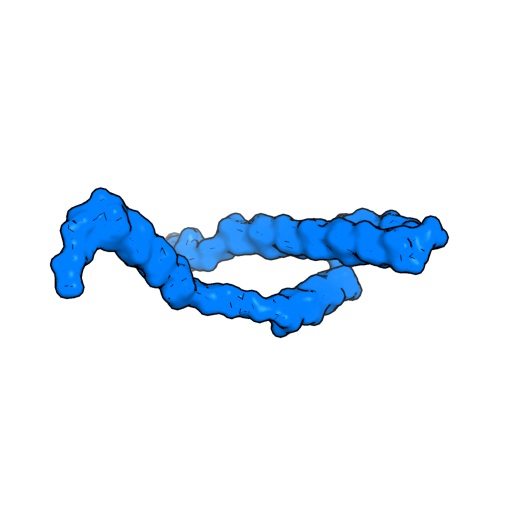4 72 GLY A CA 1
ATOM 600 C C . GLY A 1 72 ? 8.160 6.574 9.776 1.00 69.44 72 GLY A C 1
ATOM 601 O O . GLY A 1 72 ? 7.590 7.457 9.132 1.00 69.44 72 GLY A O 1
ATOM 602 N N . LYS A 1 73 ? 7.609 6.036 10.871 1.00 63.62 73 LYS A N 1
ATOM 603 C CA . LYS A 1 73 ? 6.374 6.565 11.462 1.00 63.62 73 LYS A CA 1
ATOM 604 C C . LYS A 1 73 ? 6.625 8.011 11.875 1.00 63.62 73 LYS A C 1
ATOM 606 O O . LYS A 1 73 ? 7.420 8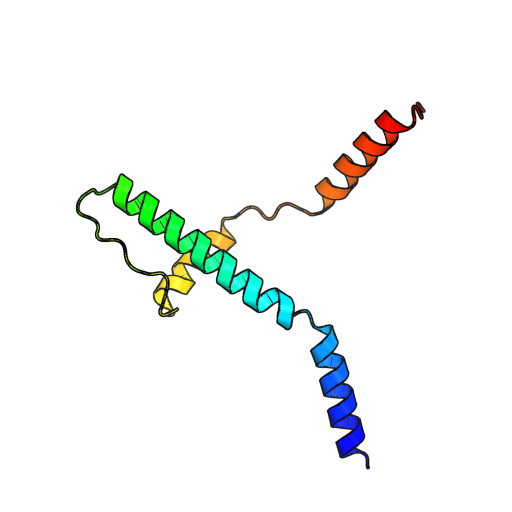.272 12.778 1.00 63.62 73 LYS A O 1
ATOM 611 N N . VAL A 1 74 ? 5.932 8.951 11.233 1.00 58.09 74 VAL A N 1
ATOM 612 C CA . VAL A 1 74 ? 5.911 10.344 11.684 1.00 58.09 74 VAL A CA 1
ATOM 613 C C . VAL A 1 74 ? 5.333 10.330 13.093 1.00 58.09 74 VAL A C 1
ATOM 615 O O . VAL A 1 74 ? 4.148 10.051 13.282 1.00 58.09 74 VAL A O 1
ATOM 618 N N . ARG A 1 75 ? 6.178 10.569 14.101 1.00 48.62 75 ARG A N 1
ATOM 619 C CA . ARG A 1 75 ? 5.705 10.761 15.471 1.00 48.62 75 ARG A CA 1
ATOM 620 C C . ARG A 1 75 ? 4.707 11.912 15.440 1.00 48.62 75 ARG A C 1
ATOM 622 O O . ARG A 1 75 ? 5.037 13.019 15.014 1.00 48.62 75 ARG A O 1
ATOM 629 N N . SER A 1 76 ? 3.491 11.644 15.903 1.00 52.16 76 SER A N 1
ATOM 630 C CA . SER A 1 76 ? 2.396 12.613 16.037 1.00 52.16 76 SER A CA 1
ATOM 631 C C . SER A 1 76 ? 2.758 13.847 16.875 1.00 52.16 76 SER A C 1
ATOM 633 O O . SER A 1 76 ? 1.998 14.812 16.913 1.00 52.16 76 SER A O 1
ATOM 635 N N . ASP A 1 77 ? 3.923 13.843 17.522 1.00 50.12 77 ASP A N 1
ATOM 636 C CA . ASP A 1 77 ? 4.472 14.947 18.306 1.00 50.12 77 ASP A CA 1
ATOM 637 C C . ASP A 1 77 ? 4.725 16.212 17.463 1.00 50.12 77 ASP A C 1
ATOM 639 O O . ASP A 1 77 ? 4.649 17.324 17.982 1.00 50.12 77 ASP A O 1
ATOM 643 N N . ILE A 1 78 ? 4.946 16.075 16.149 1.00 51.72 78 ILE A N 1
ATOM 644 C CA . ILE A 1 78 ? 5.209 17.215 15.249 1.00 51.72 78 ILE A CA 1
ATOM 645 C C . ILE A 1 78 ? 3.916 17.969 14.883 1.00 51.72 78 ILE A C 1
ATOM 647 O O . ILE A 1 78 ? 3.938 19.178 14.651 1.00 51.72 78 ILE A O 1
ATOM 651 N N . PHE A 1 79 ? 2.753 17.309 14.915 1.00 46.09 79 PHE A N 1
ATOM 652 C CA . PHE A 1 79 ? 1.478 17.959 14.579 1.00 46.09 79 PHE A CA 1
ATOM 653 C C . PHE A 1 79 ? 1.020 18.968 15.645 1.00 46.09 79 PHE A C 1
ATOM 655 O O . PHE A 1 79 ? 0.298 19.914 15.326 1.00 46.09 79 PHE A O 1
ATOM 662 N N . LYS A 1 80 ? 1.474 18.816 16.899 1.00 48.31 80 LYS A N 1
ATOM 663 C CA . LYS A 1 80 ? 1.208 19.797 17.962 1.00 48.31 80 LYS A CA 1
ATOM 664 C C . LYS A 1 80 ? 2.078 21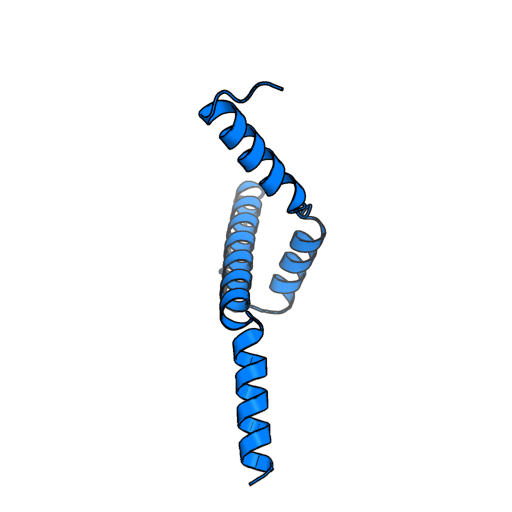.051 17.831 1.00 48.31 80 LYS A C 1
ATOM 666 O O . LYS A 1 80 ? 1.581 22.139 18.109 1.00 48.31 80 LYS A O 1
ATOM 671 N N . SER A 1 81 ? 3.334 20.940 17.382 1.00 45.91 81 SER A N 1
ATOM 672 C CA . SER A 1 81 ? 4.230 22.107 17.303 1.00 45.91 81 SER A CA 1
ATOM 673 C C . SER A 1 81 ? 3.908 23.028 16.122 1.00 45.91 81 SER A C 1
ATOM 675 O O . SER A 1 81 ? 3.949 24.245 16.282 1.00 45.91 81 SER A O 1
ATOM 677 N N . ILE A 1 82 ? 3.502 22.479 14.969 1.00 53.09 82 ILE A N 1
ATOM 678 C CA . ILE A 1 82 ? 3.151 23.278 13.780 1.00 53.09 82 ILE A CA 1
ATOM 679 C C . ILE A 1 82 ? 1.856 24.076 14.011 1.00 53.09 82 ILE A C 1
ATOM 681 O O . ILE A 1 82 ? 1.780 25.252 13.653 1.00 53.09 82 ILE A O 1
ATOM 685 N N . GLN A 1 83 ? 0.858 23.476 14.671 1.00 52.06 83 GLN A N 1
ATOM 686 C CA . GLN A 1 83 ? -0.373 24.176 15.061 1.00 52.06 83 GLN A CA 1
ATOM 687 C C . GLN A 1 83 ? -0.102 25.272 16.104 1.00 52.06 83 GLN A C 1
ATOM 689 O O . GLN A 1 83 ? -0.644 26.366 15.981 1.00 52.06 83 GLN A O 1
ATOM 694 N N . PHE A 1 84 ? 0.773 25.025 17.088 1.00 50.31 84 PHE A N 1
ATOM 695 C CA . PHE A 1 84 ? 1.119 26.025 18.105 1.00 50.31 84 PHE A CA 1
ATOM 696 C C . PHE A 1 84 ? 1.900 27.206 17.510 1.00 50.31 84 PHE A C 1
ATOM 698 O O . PHE A 1 84 ? 1.586 28.356 17.803 1.00 50.31 84 PHE A O 1
ATOM 705 N N . HIS A 1 85 ? 2.850 26.947 16.604 1.00 48.03 85 HIS A N 1
ATOM 706 C CA . HIS A 1 85 ? 3.609 28.008 15.939 1.00 48.03 85 HIS A CA 1
ATOM 707 C C . HIS A 1 85 ? 2.702 28.869 15.048 1.00 48.03 85 HIS A C 1
ATOM 709 O O . HIS A 1 85 ? 2.709 30.091 15.159 1.00 48.03 85 HIS A O 1
ATOM 715 N N . SER A 1 86 ? 1.827 28.243 14.248 1.00 50.38 86 SER A N 1
ATOM 716 C CA . SER A 1 86 ? 0.864 28.975 13.415 1.00 50.38 86 SER A CA 1
ATOM 717 C C . SER A 1 86 ? -0.194 29.733 14.232 1.00 50.38 86 SER A C 1
ATOM 719 O O . SER A 1 86 ? -0.725 30.731 13.743 1.00 50.38 86 SER A O 1
ATOM 721 N N . PHE A 1 87 ? -0.507 29.289 15.454 1.00 51.16 87 PHE A N 1
ATOM 722 C CA . PHE A 1 87 ? -1.394 29.990 16.386 1.00 51.16 87 PHE A CA 1
ATOM 723 C C . PHE A 1 87 ? -0.698 31.205 17.024 1.00 51.16 87 PHE A C 1
ATOM 725 O O . PHE A 1 87 ? -1.256 32.300 17.006 1.00 51.16 87 PHE A O 1
ATOM 732 N N . CYS A 1 88 ? 0.547 31.068 17.494 1.00 51.09 88 CYS A N 1
ATOM 733 C CA . CYS A 1 88 ? 1.321 32.178 18.062 1.00 51.09 88 CYS A CA 1
ATOM 734 C C . CYS A 1 88 ? 1.571 33.306 17.047 1.00 51.09 88 CYS A C 1
ATOM 736 O O . CYS A 1 88 ? 1.399 34.477 17.383 1.00 51.09 88 CYS A O 1
ATOM 738 N N . THR A 1 89 ? 1.889 32.978 15.788 1.00 56.62 89 THR A N 1
ATOM 739 C CA . THR A 1 89 ? 2.108 33.991 14.739 1.00 56.62 89 THR A CA 1
ATOM 740 C C . THR A 1 89 ? 0.823 34.740 14.367 1.00 56.62 89 THR A C 1
ATOM 742 O O . THR A 1 89 ? 0.877 35.910 13.999 1.00 56.62 89 THR A O 1
ATOM 745 N N . LYS A 1 90 ? -0.350 34.103 14.488 1.00 58.12 90 LYS A N 1
ATOM 746 C CA . LYS A 1 90 ? -1.640 34.715 14.125 1.00 58.12 90 LYS A CA 1
ATOM 747 C C . LYS A 1 90 ? -2.214 35.626 15.219 1.00 58.12 90 LYS A C 1
ATOM 749 O O . LYS A 1 90 ? -3.029 36.486 14.905 1.00 58.12 90 LYS A O 1
ATOM 754 N N . PHE A 1 91 ? -1.778 35.461 16.471 1.00 56.72 91 PHE A N 1
ATOM 755 C CA . PHE A 1 91 ? -2.275 36.218 17.629 1.00 56.72 91 PHE A CA 1
ATOM 756 C C . PHE A 1 91 ? -1.261 37.199 18.245 1.00 56.72 91 PHE A C 1
ATOM 758 O O . PHE A 1 91 ? -1.588 37.827 19.245 1.00 56.72 91 PHE A O 1
ATOM 765 N N . ASN A 1 92 ? -0.069 37.376 17.654 1.00 51.81 92 ASN A N 1
ATOM 766 C CA . ASN A 1 92 ? 0.960 38.332 18.109 1.00 51.81 92 ASN A CA 1
ATOM 767 C C . ASN A 1 92 ? 1.254 38.257 19.623 1.00 51.81 92 ASN A C 1
ATOM 769 O O . ASN A 1 92 ? 1.483 39.260 20.295 1.00 51.81 92 ASN A O 1
ATOM 773 N N . LEU A 1 93 ? 1.232 37.042 20.173 1.00 52.88 93 LEU A N 1
ATOM 774 C CA . LEU A 1 93 ? 1.628 36.786 21.553 1.00 52.88 93 LEU A CA 1
ATOM 775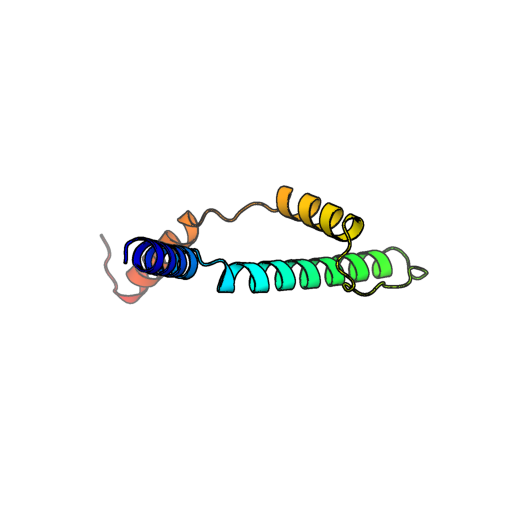 C C . LEU A 1 93 ? 3.132 36.513 21.561 1.00 52.88 93 LEU A C 1
ATOM 777 O O . LEU A 1 93 ? 3.567 35.373 21.400 1.00 52.88 93 LEU A O 1
ATOM 781 N N . THR A 1 94 ? 3.924 37.573 21.696 1.00 50.94 94 THR A N 1
ATOM 782 C CA . THR A 1 94 ? 5.340 37.472 22.061 1.00 50.94 94 THR A CA 1
ATOM 783 C C . THR A 1 94 ? 5.440 37.295 23.572 1.00 50.94 94 THR A C 1
ATOM 785 O O . THR A 1 94 ? 4.908 38.124 24.313 1.00 50.94 94 THR A O 1
ATOM 788 N N . PHE A 1 95 ? 6.099 36.226 24.014 1.00 49.69 95 PHE A N 1
ATOM 789 C CA . PHE A 1 95 ? 6.664 36.143 25.361 1.00 49.69 95 PHE A CA 1
ATOM 790 C C . PHE A 1 95 ? 8.108 36.640 25.317 1.00 49.69 95 PHE A C 1
ATOM 792 O O . PHE A 1 95 ? 8.781 36.331 24.304 1.00 49.69 95 PHE A O 1
#

Mean predicted aligned error: 14.61 Å

pLDDT: mean 75.93, std 17.65, range [45.91, 95.88]

Sequence (95 aa):
EAHRNRLKLQEKQDKGKGTEEAYPRHVKNYVEFWNSDQDRRAEEDPSFVRTPAHPIIGEKVSLFLEHETTRGKVRSDIFKSIQFHSFCTKFNLTF

Secondary structure (DSSP, 8-state):
-HHHHHHHHHHHHHHTS-HHHHHHHHHHHHHHHHHHHHHHHHHH-TTPPP--S-S--HHHHHHHHHHHHHS----THHHHHHHHHHHHHHHT---

Radius of gyration: 22.07 Å; Cα contacts (8 Å, |Δi|>4): 20; chains: 1; bounding box: 45×52×51 Å

Foldseek 3Di:
DVVVVVVVVVVVVVVPPCCVVVVVVVLVLLQVVLVVVQVVVCVVPVVRDRDHSPPPDPVSVVVVVVVVVPDDPPPCVVVVVVVVVVVCVVPVDDD

Organism: NCBI:txid109636

Solvent-accessible surface area (backbone atoms only — not comparable to full-atom values): 5785 Å² total; per-residue (Å²): 114,70,68,63,55,50,51,55,50,48,54,54,56,57,73,67,62,57,52,86,60,46,54,59,51,52,53,50,53,49,46,54,52,43,53,53,52,39,50,53,46,34,71,78,33,83,84,50,78,76,74,71,64,66,78,85,46,70,72,64,49,52,57,50,50,55,51,59,70,70,50,79,76,79,64,72,71,57,65,57,52,56,54,48,51,59,48,39,70,74,65,73,66,80,129